Protein AF-A0A7L2YDC4-F1 (afdb_monomer)

pLDDT: mean 75.89, std 12.61, range [36.75, 89.94]

Organism: Jacana jacana (NCBI:txid54508)

Foldseek 3Di:
DPADQPQADPVPGDGHPDPVVSVVVVVVVVQAQCQAPVDRHTDNHPVVNVVVVVVVVVVVVDDD

Mean predicted aligned error: 11.54 Å

Radius of gyration: 17.02 Å; Cα contacts (8 Å, |Δi|>4): 55; chains: 1; bounding box: 39×30×42 Å

Nearest PDB structures (foldseek):
  2rv7-assembly1_A  TM=4.993E-01  e=3.092E-03  Homo sapiens
  6e93-assembly1_A  TM=5.221E-01  e=8.010E-03  Homo sapiens
  2rsi-assembly1_A  TM=5.414E-01  e=1.548E-02  Homo sapiens
  6e94-assembly1_A  TM=5.192E-01  e=1.337E-02  Homo sapiens
  7n5u-assembly1_A  TM=5.356E-01  e=2.992E-02  Homo sapiens

Sequence (64 aa):
QSPPRLYRCQECGKSYRHSGSLVNHRRTHQTGDFPCPHCPKRFPNMGALRGHLRGHRRQRQHRE

Structure (mmCIF, N/CA/C/O backbone):
data_AF-A0A7L2YDC4-F1
#
_entry.id   AF-A0A7L2YDC4-F1
#
loop_
_atom_site.group_PDB
_atom_site.id
_atom_site.type_symbol
_atom_site.label_atom_id
_atom_site.label_alt_id
_atom_site.label_comp_id
_atom_site.label_asym_id
_atom_site.label_entity_id
_atom_site.label_seq_id
_atom_site.pdbx_PDB_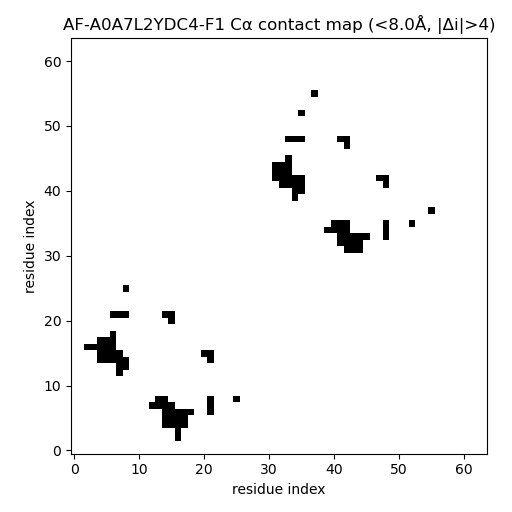ins_code
_atom_site.Cartn_x
_atom_site.Cartn_y
_atom_site.Cartn_z
_atom_site.occupancy
_atom_site.B_iso_or_equiv
_atom_site.auth_seq_id
_atom_site.auth_comp_id
_atom_site.auth_asym_id
_atom_site.auth_atom_id
_atom_site.pdbx_PDB_model_num
ATOM 1 N N . GLN A 1 1 ? -21.523 -3.929 25.607 1.00 47.50 1 GLN A N 1
ATOM 2 C CA . GLN A 1 1 ? -21.618 -4.535 24.260 1.00 47.50 1 GLN A CA 1
ATOM 3 C C . GLN A 1 1 ? -20.660 -3.801 23.333 1.00 47.50 1 GLN A C 1
ATOM 5 O O . GLN A 1 1 ? -20.824 -2.607 23.121 1.00 47.50 1 GLN A O 1
ATOM 10 N N . SER A 1 2 ? -19.608 -4.471 22.858 1.00 61.88 2 SER A N 1
ATOM 11 C CA . SER A 1 2 ? -18.698 -3.889 21.862 1.00 61.88 2 SER A CA 1
ATOM 12 C C . SER A 1 2 ? -19.373 -3.957 20.494 1.00 61.88 2 SER A C 1
ATOM 14 O O . SER A 1 2 ? -19.825 -5.039 20.123 1.00 61.88 2 SER A O 1
ATOM 16 N N . PRO A 1 3 ? -19.476 -2.853 19.738 1.00 66.25 3 PRO A N 1
ATOM 17 C CA . PRO A 1 3 ? -20.187 -2.879 18.471 1.00 66.25 3 PRO A CA 1
ATOM 18 C C . PRO A 1 3 ? -19.469 -3.785 17.467 1.00 66.25 3 PRO A C 1
ATOM 20 O O . PRO A 1 3 ? -18.229 -3.861 17.476 1.00 66.25 3 PRO A O 1
ATOM 23 N N . PRO A 1 4 ? -20.239 -4.470 16.609 1.00 68.81 4 PRO A N 1
ATOM 24 C CA . PRO A 1 4 ? -19.695 -5.417 15.657 1.00 68.81 4 PRO A CA 1
ATOM 25 C C . PRO A 1 4 ? -18.711 -4.704 14.727 1.00 68.81 4 PRO A C 1
ATOM 27 O O . PRO A 1 4 ? -18.986 -3.638 14.173 1.00 68.81 4 PRO A O 1
ATOM 30 N N . ARG A 1 5 ? -17.522 -5.290 14.563 1.00 72.31 5 ARG A N 1
ATOM 31 C CA . ARG A 1 5 ? -16.551 -4.844 13.558 1.00 72.31 5 ARG A CA 1
ATOM 32 C C . ARG A 1 5 ? -17.010 -5.361 12.198 1.00 72.31 5 ARG A C 1
ATOM 34 O O . ARG A 1 5 ? -16.533 -6.392 11.738 1.00 72.31 5 ARG A O 1
ATOM 41 N N . LEU A 1 6 ? -17.970 -4.659 11.599 1.00 80.25 6 LEU A N 1
ATOM 42 C CA . LEU A 1 6 ? -18.586 -5.027 10.319 1.00 80.25 6 LEU A CA 1
ATOM 43 C C . LEU A 1 6 ? -17.655 -4.779 9.121 1.00 80.25 6 LEU A C 1
ATOM 45 O O . LEU A 1 6 ? -17.827 -5.373 8.062 1.00 80.25 6 LEU A O 1
ATOM 49 N N . TYR A 1 7 ? -16.646 -3.921 9.279 1.00 86.81 7 TYR A N 1
ATOM 50 C CA . TYR A 1 7 ? -15.811 -3.461 8.172 1.00 86.81 7 TYR A CA 1
ATOM 51 C C . TYR A 1 7 ? -14.495 -4.236 8.120 1.00 86.81 7 TYR A C 1
ATOM 53 O O . TYR A 1 7 ? -13.513 -3.850 8.754 1.00 86.81 7 TYR A O 1
ATOM 61 N N . ARG A 1 8 ? -14.470 -5.342 7.371 1.00 85.19 8 ARG A N 1
ATOM 62 C CA . ARG A 1 8 ? -13.294 -6.211 7.220 1.00 85.19 8 ARG A CA 1
ATOM 63 C C . ARG A 1 8 ? -12.521 -5.908 5.935 1.00 85.19 8 ARG A C 1
ATOM 65 O O . ARG A 1 8 ? -13.096 -5.809 4.857 1.00 85.19 8 ARG A O 1
ATOM 72 N N . CYS A 1 9 ? -11.202 -5.802 6.046 1.00 85.19 9 CYS A N 1
ATOM 73 C CA . CYS A 1 9 ? -10.294 -5.718 4.913 1.00 85.19 9 CYS A CA 1
ATOM 74 C C . CYS A 1 9 ? -10.143 -7.100 4.270 1.00 85.19 9 CYS A C 1
ATOM 76 O O . CYS A 1 9 ? -9.745 -8.049 4.944 1.00 85.19 9 CYS A O 1
ATOM 78 N N . GLN A 1 10 ? -10.443 -7.224 2.978 1.00 80.56 10 GLN A N 1
ATOM 79 C CA . GLN A 1 10 ? -10.246 -8.479 2.244 1.00 80.56 10 GLN A CA 1
ATOM 80 C C . GLN A 1 10 ? -8.773 -8.759 1.914 1.00 80.56 10 GLN A C 1
ATOM 82 O O . GLN A 1 10 ? -8.421 -9.919 1.747 1.00 80.56 10 GLN A O 1
ATOM 87 N N . GLU A 1 11 ? -7.902 -7.742 1.882 1.00 75.50 11 GLU A N 1
ATOM 88 C CA . GLU A 1 11 ? -6.472 -7.936 1.582 1.00 75.50 11 GLU A CA 1
ATOM 89 C C . GLU A 1 11 ? -5.684 -8.551 2.746 1.00 75.50 11 GLU A C 1
ATOM 91 O O . GLU A 1 11 ? -4.762 -9.324 2.516 1.00 75.50 11 GLU A O 1
ATOM 96 N N . CYS A 1 12 ? -6.026 -8.229 3.998 1.00 80.69 12 CYS A N 1
ATOM 97 C CA . CYS A 1 12 ? -5.291 -8.725 5.172 1.00 80.69 12 CYS A CA 1
ATOM 98 C C . CYS A 1 12 ? -6.173 -9.297 6.292 1.00 80.69 12 CYS A C 1
ATOM 100 O O . CYS A 1 12 ? -5.667 -9.698 7.336 1.00 80.69 12 CYS A O 1
ATOM 102 N N . GLY A 1 13 ? -7.496 -9.313 6.119 1.00 81.19 13 GLY A N 1
ATOM 103 C CA . GLY A 1 13 ? -8.437 -9.871 7.091 1.00 81.19 13 GLY A CA 1
ATOM 104 C C . GLY A 1 13 ? -8.719 -9.005 8.324 1.00 81.19 13 GLY A C 1
ATOM 105 O O . GLY A 1 13 ? -9.502 -9.429 9.170 1.00 81.19 13 GLY A O 1
ATOM 106 N N . LYS A 1 14 ? -8.131 -7.805 8.443 1.00 82.62 14 LYS A N 1
ATOM 107 C CA . LYS A 1 14 ? -8.324 -6.908 9.599 1.00 82.62 14 LYS A CA 1
ATOM 108 C C . LYS A 1 14 ? -9.734 -6.314 9.648 1.00 82.62 14 LYS A C 1
ATOM 110 O O . LYS A 1 14 ? -10.228 -5.824 8.637 1.00 82.62 14 LYS A O 1
ATOM 115 N N . SER A 1 15 ? -10.349 -6.290 10.832 1.00 87.19 15 SER A N 1
ATOM 116 C CA . SER A 1 15 ? -11.723 -5.803 11.043 1.00 87.19 15 SER A CA 1
ATOM 117 C C . SER A 1 15 ? -11.765 -4.479 11.812 1.00 87.19 15 SER A C 1
ATOM 119 O O . SER A 1 15 ? -11.131 -4.323 12.857 1.00 87.19 15 SER A O 1
ATOM 121 N N . TYR A 1 16 ? -12.584 -3.541 11.345 1.00 87.50 16 TYR A N 1
ATOM 122 C CA . TYR A 1 16 ? -12.724 -2.185 11.874 1.00 87.50 16 TYR A CA 1
ATOM 123 C C . TYR A 1 16 ? -14.174 -1.896 12.290 1.00 87.50 16 TYR A C 1
ATOM 125 O O . TYR A 1 16 ? -15.120 -2.483 11.765 1.00 87.50 16 TYR A O 1
ATOM 133 N N . ARG A 1 17 ? -14.353 -0.984 13.258 1.00 87.31 17 ARG A N 1
ATOM 134 C CA . ARG A 1 17 ? -15.679 -0.541 13.745 1.00 87.31 17 ARG A CA 1
ATOM 135 C C . ARG A 1 17 ? -16.376 0.438 12.799 1.00 87.31 17 ARG A C 1
ATOM 137 O O . ARG A 1 17 ? -17.596 0.489 12.792 1.00 87.31 17 ARG A O 1
ATOM 144 N N . HIS A 1 18 ? -15.615 1.196 12.012 1.00 89.06 18 HIS A N 1
ATOM 145 C CA . HIS A 1 18 ? -16.136 2.260 11.154 1.00 89.06 18 HIS A CA 1
ATOM 146 C C . HIS A 1 18 ? -15.644 2.089 9.715 1.00 89.06 18 HIS A C 1
ATOM 148 O O . HIS A 1 18 ? -14.493 1.695 9.493 1.00 89.06 18 HIS A O 1
ATOM 154 N N . SER A 1 19 ? -16.490 2.453 8.748 1.00 87.19 19 SER A N 1
ATOM 155 C CA . SER A 1 19 ? -16.163 2.441 7.318 1.00 87.19 19 SER A CA 1
ATOM 156 C C . SER A 1 19 ? -14.975 3.351 7.000 1.00 87.19 19 SER A C 1
ATOM 158 O O . SER A 1 19 ? -14.065 2.934 6.292 1.00 87.19 19 SER A O 1
ATOM 160 N N . GLY A 1 20 ? -14.912 4.548 7.595 1.00 89.06 20 GLY A N 1
ATOM 161 C CA . GLY A 1 20 ? -13.805 5.492 7.402 1.00 89.06 20 GLY A CA 1
ATOM 162 C C . GLY A 1 20 ? -12.443 4.929 7.826 1.00 89.06 20 GLY A C 1
ATOM 163 O O . GLY A 1 20 ? -11.451 5.116 7.124 1.00 89.06 20 GLY A O 1
ATOM 164 N N . SER A 1 21 ? -12.395 4.159 8.920 1.00 89.94 21 SER A N 1
ATOM 165 C CA . SER A 1 21 ? -11.170 3.475 9.356 1.00 89.94 21 SER A CA 1
ATOM 166 C C . SER A 1 21 ? -10.735 2.404 8.358 1.00 89.94 21 SER A C 1
ATOM 168 O O . SER A 1 21 ? -9.547 2.313 8.060 1.00 89.94 21 SER A O 1
ATOM 170 N N . LEU A 1 22 ? -11.682 1.635 7.806 1.00 89.62 22 LEU A N 1
ATOM 171 C CA . LEU A 1 22 ? -11.395 0.669 6.745 1.00 89.62 22 LEU A CA 1
ATOM 172 C C . LEU A 1 22 ? -10.911 1.372 5.470 1.00 89.62 22 LEU A C 1
ATOM 174 O O . LEU A 1 22 ? -9.950 0.915 4.869 1.00 89.62 22 LEU A O 1
ATOM 178 N N . VAL A 1 23 ? -11.527 2.484 5.063 1.00 86.69 23 VAL A N 1
ATOM 179 C CA . VAL A 1 23 ? -11.117 3.251 3.873 1.00 86.69 23 VAL A CA 1
ATOM 180 C C . VAL A 1 23 ? -9.705 3.814 4.037 1.00 86.69 23 VAL A C 1
ATOM 182 O O . VAL A 1 23 ? -8.879 3.654 3.142 1.00 86.69 23 VAL A O 1
ATOM 185 N N . ASN A 1 24 ? -9.387 4.410 5.190 1.00 86.88 24 ASN A N 1
ATOM 186 C CA . ASN A 1 24 ? -8.039 4.912 5.455 1.00 86.88 24 ASN A CA 1
ATOM 187 C C . ASN A 1 24 ? -7.015 3.768 5.539 1.00 86.88 24 ASN A C 1
ATOM 189 O O . ASN A 1 24 ? -5.924 3.852 4.987 1.00 86.88 24 ASN A O 1
ATOM 193 N N . HIS A 1 25 ? -7.390 2.647 6.153 1.00 86.12 25 HIS A N 1
ATOM 194 C CA . HIS A 1 25 ? -6.564 1.445 6.159 1.00 86.12 25 HIS A CA 1
ATOM 195 C C . HIS A 1 25 ? -6.354 0.870 4.748 1.00 86.12 25 HIS 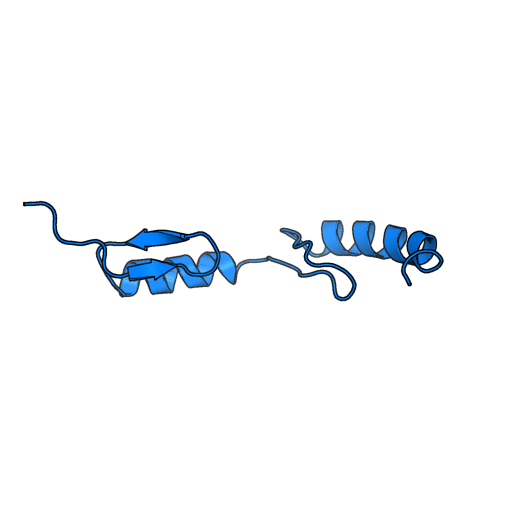A C 1
ATOM 197 O O . HIS A 1 25 ? -5.240 0.487 4.405 1.00 86.12 25 HIS A O 1
ATOM 203 N N . ARG A 1 26 ? -7.366 0.871 3.878 1.00 82.00 26 ARG A N 1
ATOM 204 C CA . ARG A 1 26 ? -7.201 0.482 2.470 1.00 82.00 26 ARG A CA 1
ATOM 205 C C . ARG A 1 26 ? -6.222 1.397 1.737 1.00 82.00 26 ARG A C 1
ATOM 207 O O . ARG A 1 26 ? -5.455 0.910 0.919 1.00 82.00 26 ARG A O 1
ATOM 214 N N . ARG A 1 27 ? -6.152 2.686 2.087 1.00 78.06 27 ARG A N 1
ATOM 215 C CA . ARG A 1 27 ? -5.092 3.571 1.573 1.00 78.06 27 ARG A CA 1
ATOM 216 C C . ARG A 1 27 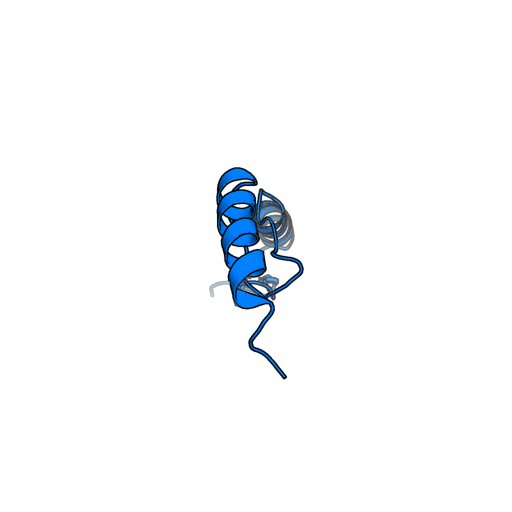? -3.699 3.157 2.039 1.00 78.06 27 ARG A C 1
ATOM 218 O O . ARG A 1 27 ? -2.769 3.303 1.264 1.00 78.06 27 ARG A O 1
ATOM 225 N N . THR A 1 28 ? -3.550 2.567 3.229 1.00 71.81 28 THR A N 1
ATOM 226 C CA . THR A 1 28 ? -2.254 2.002 3.662 1.00 71.81 28 THR A CA 1
ATOM 227 C C . THR A 1 28 ? -1.826 0.783 2.846 1.00 71.81 28 THR A C 1
ATOM 229 O O . THR A 1 28 ? -0.633 0.603 2.650 1.00 71.81 28 THR A O 1
ATOM 232 N N . HIS A 1 29 ? -2.768 0.003 2.299 1.00 70.56 29 HIS A N 1
ATOM 233 C CA . HIS A 1 29 ? -2.456 -1.005 1.271 1.00 70.56 29 HIS A CA 1
ATOM 234 C C . HIS A 1 29 ? -2.080 -0.370 -0.074 1.00 70.56 29 HIS A C 1
ATOM 236 O O . HIS A 1 29 ? -1.345 -0.945 -0.869 1.00 70.56 29 HIS A O 1
ATOM 242 N N . GLN A 1 30 ? -2.585 0.834 -0.338 1.00 66.62 30 GLN A N 1
ATOM 243 C CA . GLN A 1 30 ? -2.241 1.626 -1.516 1.00 66.62 30 GLN A CA 1
ATOM 244 C C . GLN A 1 30 ? -0.866 2.308 -1.387 1.00 66.62 30 GLN A C 1
ATOM 246 O O . GLN A 1 30 ? -0.275 2.685 -2.399 1.00 66.62 30 GLN A O 1
ATOM 251 N N . THR A 1 31 ? -0.331 2.450 -0.170 1.00 60.09 31 THR A N 1
ATOM 252 C CA . THR A 1 31 ? 1.000 3.010 0.069 1.00 60.09 31 THR A CA 1
ATOM 253 C C . THR A 1 31 ? 2.070 1.946 -0.157 1.00 60.09 31 THR A C 1
ATOM 255 O O . THR A 1 31 ? 2.530 1.287 0.768 1.00 60.09 31 THR A O 1
ATOM 258 N N . GLY A 1 32 ? 2.515 1.832 -1.407 1.00 57.81 32 GLY A N 1
ATOM 259 C CA . GLY A 1 32 ? 3.836 1.287 -1.715 1.00 57.81 32 GLY A CA 1
ATOM 260 C C . GLY A 1 32 ? 3.952 -0.231 -1.790 1.00 57.81 32 GLY A C 1
ATOM 261 O O . GLY A 1 32 ? 5.069 -0.720 -1.725 1.00 57.81 32 GLY A O 1
ATOM 262 N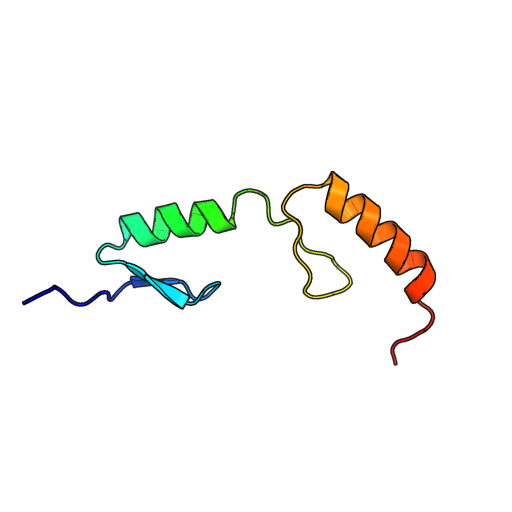 N . ASP A 1 33 ? 2.871 -0.986 -1.983 1.00 65.00 33 ASP A N 1
ATOM 263 C CA . ASP A 1 33 ? 2.974 -2.387 -2.398 1.00 65.00 33 ASP A CA 1
ATOM 264 C C . ASP A 1 33 ? 3.210 -2.453 -3.911 1.00 65.00 33 ASP A C 1
ATOM 266 O O . ASP A 1 33 ? 2.266 -2.453 -4.693 1.00 65.00 33 ASP A O 1
ATOM 270 N N . PHE A 1 34 ? 4.474 -2.497 -4.329 1.00 74.38 34 PHE A N 1
ATOM 271 C CA . PHE A 1 34 ? 4.904 -2.736 -5.705 1.00 74.38 34 PHE A CA 1
ATOM 272 C C . PHE A 1 34 ? 4.746 -4.232 -6.025 1.00 74.38 34 PHE A C 1
ATOM 274 O O . PHE A 1 34 ? 5.582 -5.036 -5.591 1.00 74.38 34 PHE A O 1
ATOM 281 N N . PRO A 1 35 ? 3.687 -4.648 -6.745 1.00 72.69 35 PRO A N 1
ATOM 282 C CA . PRO A 1 35 ? 3.467 -6.053 -7.039 1.00 72.69 35 PRO A CA 1
ATOM 283 C C . PRO A 1 35 ? 4.434 -6.514 -8.130 1.00 72.69 35 PRO A C 1
ATOM 285 O O . PRO A 1 35 ? 4.733 -5.783 -9.078 1.00 72.69 35 PRO A O 1
ATOM 288 N N . CYS A 1 36 ? 4.921 -7.744 -8.016 1.00 82.12 36 CYS A N 1
ATOM 289 C CA . CYS A 1 36 ? 5.674 -8.353 -9.097 1.00 82.12 36 CYS A CA 1
ATOM 290 C C . CYS A 1 36 ? 4.720 -8.806 -10.221 1.00 82.12 36 CYS A C 1
ATOM 292 O O . CYS A 1 36 ? 3.769 -9.533 -9.950 1.00 82.12 36 CYS A O 1
ATOM 294 N N . PRO A 1 37 ? 4.981 -8.471 -11.498 1.00 77.50 37 PRO A N 1
ATOM 295 C CA . PRO A 1 37 ? 4.189 -8.953 -12.634 1.00 77.50 37 PRO A CA 1
ATOM 296 C C . PRO A 1 37 ? 4.384 -10.451 -12.936 1.00 77.50 37 PRO A C 1
ATOM 298 O O . PRO A 1 37 ? 3.748 -10.983 -13.840 1.00 77.50 37 PRO A O 1
ATOM 301 N N . HIS A 1 38 ? 5.297 -11.135 -12.239 1.00 79.06 38 HIS A N 1
ATOM 302 C CA . HIS A 1 38 ? 5.651 -12.537 -12.497 1.00 79.06 38 HIS A CA 1
ATOM 303 C C . HIS A 1 38 ? 5.339 -13.478 -11.330 1.00 79.06 38 HIS A C 1
ATOM 305 O O . HIS A 1 38 ? 5.492 -14.688 -11.471 1.00 79.06 38 HIS A O 1
ATOM 311 N N . CYS A 1 39 ? 4.940 -12.955 -10.168 1.00 81.56 39 CYS A N 1
ATOM 312 C CA . CYS A 1 39 ? 4.572 -13.763 -9.008 1.00 81.56 39 CYS A CA 1
ATOM 313 C C . CYS A 1 39 ? 3.713 -12.950 -8.023 1.00 81.56 39 CYS A C 1
ATOM 315 O O . CYS A 1 39 ? 3.756 -11.724 -8.051 1.00 81.56 39 CYS A O 1
ATOM 317 N N . PRO A 1 40 ? 2.991 -13.589 -7.086 1.00 76.31 40 PRO A N 1
ATOM 318 C CA . PRO A 1 40 ? 2.150 -12.883 -6.115 1.00 76.31 40 PRO A CA 1
ATOM 319 C C . PRO A 1 40 ? 2.942 -12.139 -5.017 1.00 76.31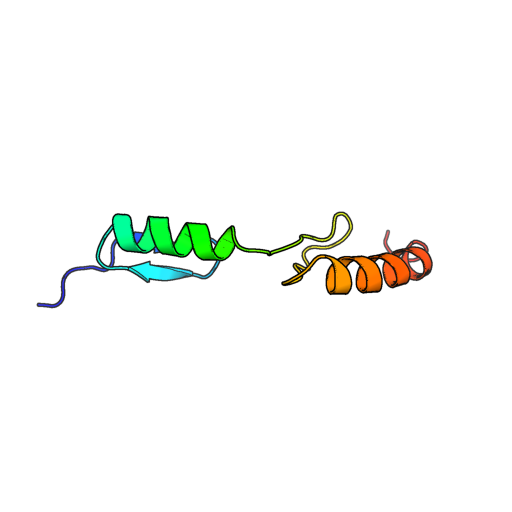 40 PRO A C 1
ATOM 321 O O . PRO A 1 40 ? 2.367 -11.745 -4.003 1.00 76.31 40 PRO A O 1
ATOM 324 N N . LYS A 1 41 ? 4.263 -11.944 -5.173 1.00 75.44 41 LYS A N 1
ATOM 325 C CA . LYS A 1 41 ? 5.072 -11.177 -4.214 1.00 75.44 41 LYS A CA 1
ATOM 326 C C . LYS A 1 41 ? 4.848 -9.678 -4.397 1.00 75.44 41 LYS A C 1
ATOM 328 O O . LYS A 1 41 ? 4.867 -9.169 -5.517 1.00 75.44 41 LYS A O 1
A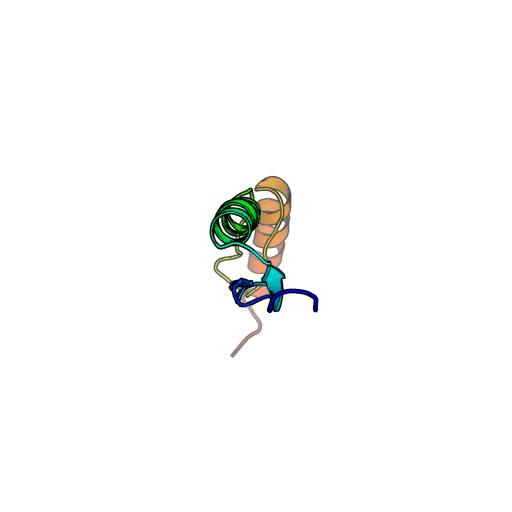TOM 333 N N . ARG A 1 42 ? 4.707 -8.973 -3.276 1.00 78.69 42 ARG A N 1
ATOM 334 C CA . ARG A 1 42 ? 4.577 -7.513 -3.197 1.00 78.69 42 ARG A CA 1
ATOM 335 C C . ARG A 1 42 ? 5.755 -6.955 -2.406 1.00 78.69 42 ARG A C 1
ATOM 337 O O . ARG A 1 42 ? 6.246 -7.612 -1.487 1.00 78.69 42 ARG A O 1
ATOM 344 N N . PHE A 1 43 ? 6.238 -5.785 -2.803 1.00 80.31 43 PHE A N 1
ATOM 345 C CA . PHE A 1 43 ? 7.417 -5.158 -2.213 1.00 80.31 43 PHE A CA 1
ATOM 346 C C . PHE A 1 43 ? 7.084 -3.758 -1.712 1.00 80.31 43 PHE A C 1
ATOM 348 O O . PHE A 1 43 ? 6.406 -3.042 -2.433 1.00 80.31 43 PHE A O 1
ATOM 355 N N . PRO A 1 44 ? 7.626 -3.326 -0.563 1.00 74.19 44 PRO A N 1
ATOM 356 C CA . PRO A 1 44 ? 7.302 -2.034 0.053 1.00 74.19 44 PRO A CA 1
ATOM 357 C C . PRO A 1 44 ? 7.899 -0.819 -0.681 1.00 74.19 44 PRO A C 1
ATOM 359 O O . PRO A 1 44 ? 7.631 0.326 -0.329 1.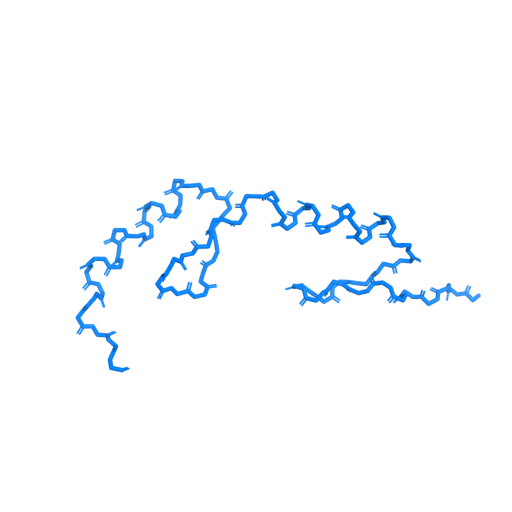00 74.19 44 PRO A O 1
ATOM 362 N N . ASN A 1 45 ? 8.785 -1.042 -1.658 1.00 79.88 45 ASN A N 1
ATOM 363 C CA . ASN A 1 45 ? 9.385 0.013 -2.468 1.00 79.88 45 ASN A CA 1
ATOM 364 C C . ASN A 1 45 ? 9.863 -0.515 -3.832 1.00 79.88 45 ASN A C 1
ATOM 366 O O . ASN A 1 45 ? 10.107 -1.712 -4.024 1.00 79.88 45 ASN A O 1
ATOM 370 N N . MET A 1 46 ? 10.043 0.407 -4.783 1.00 80.19 46 MET A N 1
ATOM 371 C CA . MET A 1 46 ? 10.459 0.087 -6.151 1.00 80.19 46 MET A CA 1
ATOM 372 C C . MET A 1 46 ? 11.874 -0.510 -6.216 1.00 80.19 46 MET A C 1
ATOM 374 O O . MET A 1 46 ? 12.158 -1.318 -7.098 1.00 80.19 46 MET A O 1
ATOM 378 N N . GLY A 1 47 ? 12.765 -0.152 -5.283 1.00 84.50 47 GLY A N 1
ATOM 379 C CA . GLY A 1 47 ? 14.135 -0.673 -5.222 1.00 84.50 47 GLY A CA 1
ATOM 380 C C . GLY A 1 47 ? 14.179 -2.177 -4.942 1.00 84.50 47 GLY A C 1
ATO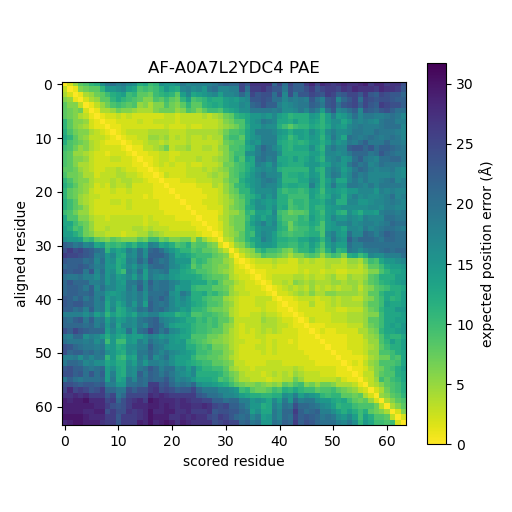M 381 O O . GLY A 1 47 ? 14.854 -2.925 -5.656 1.00 84.50 47 GLY A O 1
ATOM 382 N N . ALA A 1 48 ? 13.389 -2.627 -3.966 1.00 82.88 48 ALA A N 1
ATOM 383 C CA . ALA A 1 48 ? 13.216 -4.034 -3.630 1.00 82.88 48 ALA A CA 1
ATOM 384 C C . ALA A 1 48 ? 12.561 -4.809 -4.785 1.00 82.88 48 ALA A C 1
ATOM 386 O O . ALA A 1 48 ? 13.067 -5.867 -5.168 1.00 82.88 48 ALA A O 1
ATOM 387 N N . LEU A 1 49 ? 11.526 -4.240 -5.425 1.00 86.19 49 LEU A N 1
ATOM 388 C CA . LEU A 1 49 ? 10.938 -4.826 -6.636 1.00 86.19 49 LEU A CA 1
ATOM 389 C C . LEU A 1 49 ? 11.982 -4.957 -7.760 1.00 86.19 49 LEU A C 1
ATOM 391 O O . LEU A 1 49 ? 12.084 -6.005 -8.394 1.00 86.19 49 LEU A O 1
ATOM 395 N N . ARG A 1 50 ? 12.803 -3.929 -8.007 1.00 85.44 50 ARG A N 1
ATOM 396 C CA . ARG A 1 50 ? 13.806 -3.938 -9.087 1.00 85.44 50 ARG A CA 1
ATOM 397 C C . ARG A 1 50 ? 14.896 -4.983 -8.854 1.00 85.44 50 ARG A C 1
ATOM 399 O O . ARG A 1 50 ? 15.336 -5.622 -9.808 1.00 85.44 50 ARG A O 1
ATOM 406 N N . GLY A 1 51 ? 15.319 -5.179 -7.603 1.00 88.56 51 GLY A N 1
ATOM 407 C CA . GLY A 1 51 ? 16.222 -6.267 -7.215 1.00 88.56 51 GLY A CA 1
ATOM 408 C C . GLY A 1 51 ? 15.612 -7.643 -7.446 1.00 88.56 51 GLY A C 1
ATOM 409 O O . GLY A 1 51 ? 16.236 -8.510 -8.056 1.00 88.56 51 GLY A O 1
ATOM 410 N N . HIS A 1 52 ? 14.356 -7.803 -7.049 1.00 88.06 52 HIS A N 1
ATOM 411 C CA . HIS A 1 52 ? 13.603 -9.028 -7.253 1.00 88.06 52 HIS A CA 1
ATOM 412 C C . HIS A 1 52 ? 13.396 -9.377 -8.740 1.00 88.06 52 HIS A C 1
ATOM 414 O O . HIS A 1 52 ? 13.629 -10.518 -9.145 1.00 88.06 52 HIS A O 1
ATOM 420 N N . LEU A 1 53 ? 13.052 -8.397 -9.585 1.00 86.00 53 LEU A N 1
ATOM 421 C CA . LEU A 1 53 ? 12.875 -8.583 -11.032 1.00 86.00 53 LEU A CA 1
ATOM 422 C C . LEU A 1 53 ? 14.150 -9.069 -11.740 1.00 86.00 53 LEU A C 1
ATOM 424 O O . LEU A 1 53 ? 14.065 -9.809 -12.722 1.00 86.00 53 LEU A O 1
ATOM 428 N N . ARG A 1 54 ? 15.343 -8.718 -11.237 1.00 85.50 54 ARG A N 1
ATOM 429 C CA . ARG A 1 54 ? 16.608 -9.269 -11.760 1.00 85.50 54 ARG A CA 1
ATOM 430 C C . ARG A 1 54 ? 16.718 -10.775 -11.521 1.00 85.50 54 ARG A C 1
ATOM 432 O O . ARG A 1 54 ? 17.207 -11.484 -12.396 1.00 85.50 54 ARG A O 1
ATOM 439 N N . GLY A 1 55 ? 16.221 -11.265 -10.384 1.00 82.94 55 GLY A N 1
ATOM 440 C CA . GLY A 1 55 ? 16.144 -12.696 -10.084 1.00 82.94 55 GLY A CA 1
ATOM 441 C C . GLY A 1 55 ? 15.202 -13.439 -11.032 1.00 82.94 55 GLY A C 1
ATOM 442 O O . GLY A 1 55 ? 15.537 -14.522 -11.504 1.00 82.94 55 GLY A O 1
ATOM 443 N N . HIS A 1 56 ? 14.078 -12.823 -11.412 1.00 80.75 56 HIS A N 1
ATOM 444 C CA . HIS A 1 56 ? 13.160 -13.414 -12.389 1.00 80.75 56 HIS A CA 1
ATOM 445 C C . HIS A 1 56 ? 13.801 -13.657 -13.757 1.00 80.75 56 HIS A C 1
ATOM 447 O O . HIS A 1 56 ? 13.528 -14.689 -14.356 1.00 80.75 56 HIS A O 1
ATOM 453 N N . ARG A 1 57 ? 14.699 -12.784 -14.236 1.00 66.75 57 ARG A N 1
ATOM 454 C CA . ARG A 1 57 ? 15.419 -13.009 -15.510 1.00 66.75 57 ARG A CA 1
ATOM 455 C C . ARG A 1 57 ? 16.255 -14.296 -15.504 1.00 66.75 57 ARG A C 1
ATOM 457 O O . ARG A 1 57 ? 16.458 -14.862 -16.566 1.00 66.75 57 ARG A O 1
ATOM 464 N N . ARG A 1 58 ? 16.696 -14.767 -14.330 1.00 62.50 58 ARG A N 1
ATOM 465 C CA . ARG A 1 58 ? 17.391 -16.058 -14.163 1.00 62.50 58 ARG A CA 1
ATOM 466 C C . ARG A 1 58 ? 16.422 -17.236 -13.975 1.00 62.50 58 ARG A C 1
ATOM 468 O O . ARG A 1 58 ? 16.752 -18.347 -14.354 1.00 62.50 58 ARG A O 1
ATOM 475 N N . GLN A 1 59 ? 15.231 -16.976 -13.429 1.00 58.94 59 GLN A N 1
ATOM 476 C CA . GLN A 1 59 ? 14.187 -17.970 -13.129 1.00 58.94 59 GLN A CA 1
ATOM 477 C C . GLN A 1 59 ? 13.182 -18.196 -14.278 1.00 58.94 59 GLN A C 1
ATOM 479 O O . GLN A 1 59 ? 12.346 -19.088 -14.185 1.00 58.94 59 GLN A O 1
ATOM 484 N N . ARG A 1 60 ? 13.247 -17.429 -15.381 1.00 53.06 60 ARG A N 1
ATOM 485 C CA . ARG A 1 60 ? 12.395 -17.617 -16.579 1.00 53.06 60 ARG A CA 1
ATOM 486 C C . ARG A 1 60 ? 12.606 -18.953 -17.314 1.00 53.06 60 ARG A C 1
ATOM 488 O O . ARG A 1 60 ? 12.003 -19.149 -18.359 1.00 53.06 60 ARG A O 1
ATOM 495 N N . GLN A 1 61 ? 13.436 -19.849 -16.783 1.00 51.31 61 GLN A N 1
ATOM 496 C CA . GLN A 1 61 ? 13.652 -21.194 -17.319 1.00 51.31 61 GLN A CA 1
ATOM 497 C C . GLN A 1 61 ? 12.973 -22.302 -16.507 1.00 51.31 61 GLN A C 1
ATOM 499 O O . GLN A 1 61 ? 13.133 -23.469 -16.841 1.00 51.31 61 GLN A O 1
ATOM 504 N N . HIS A 1 62 ? 12.216 -21.982 -15.452 1.00 48.59 62 HIS A N 1
ATOM 505 C CA . HIS A 1 62 ? 11.477 -23.025 -14.748 1.00 48.59 62 HIS A CA 1
ATOM 506 C C . HIS A 1 62 ? 10.162 -22.513 -14.168 1.00 48.59 62 HIS A C 1
ATOM 508 O O . HIS A 1 62 ? 10.097 -22.069 -13.020 1.00 48.59 62 HIS A O 1
ATOM 514 N N . ARG A 1 63 ? 9.113 -22.564 -14.991 1.00 42.47 63 ARG A N 1
ATO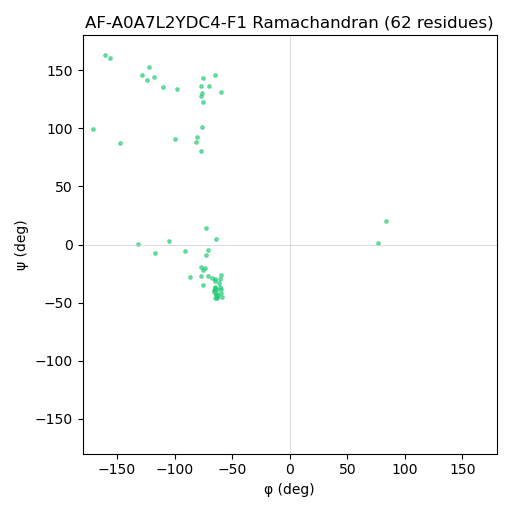M 515 C CA . ARG A 1 63 ? 7.780 -22.994 -14.562 1.00 42.47 63 ARG A CA 1
ATOM 516 C C . ARG A 1 63 ? 6.876 -23.151 -15.779 1.00 42.47 63 ARG A C 1
ATOM 518 O O . ARG A 1 63 ? 6.401 -22.162 -16.335 1.00 42.47 63 ARG A O 1
ATOM 525 N N . GLU A 1 64 ? 6.756 -24.411 -16.175 1.00 36.75 64 GLU A N 1
ATOM 526 C CA . GLU A 1 64 ? 5.571 -25.004 -16.799 1.00 36.75 64 GLU A CA 1
ATOM 527 C C . GLU A 1 64 ? 4.339 -24.818 -15.896 1.00 36.75 64 GLU A C 1
ATOM 529 O O . GLU A 1 64 ? 4.519 -24.733 -14.651 1.00 36.75 64 GLU A O 1
#

InterPro domains:
  IPR013087 Zinc finger C2H2-type [PF00096] (7-29)
  IPR013087 Zinc finger C2H2-type [PS00028] (9-29)
  IPR013087 Zinc finger C2H2-type [PS00028] (36-56)
  IPR013087 Zinc finger C2H2-type [PS50157] (7-35)
  IPR013087 Zinc finger C2H2-type [PS50157] (34-61)
  IPR013087 Zinc finger C2H2-type [SM00355] (7-29)
  IPR013087 Zinc finger C2H2-type [SM00355] (34-56)
  IPR036236 Zinc finger C2H2 superfamily [SSF57667] (5-56)

Solvent-accessible surface area (backbone atoms only — not comparable to full-atom values): 4015 Å² total; per-residue (Å²): 136,82,76,71,53,76,32,59,40,87,91,78,65,54,64,24,76,41,65,68,60,38,54,55,50,52,48,56,65,67,62,40,58,39,65,46,97,87,48,97,54,65,22,78,38,68,67,60,37,55,58,51,54,58,52,46,73,72,47,77,83,70,79,132

Secondary structure (DSSP, 8-state):
-PPP--EE-TTT--EESSHHHHHHHHHHHHTT-EE-TTSS-EESSHHHHHHHHHHHHHHTTS--